Protein AF-A0A2N9LD96-F1 (afdb_monomer_lite)

Foldseek 3Di:
DPPVVVVVVVVVCVVVCCVVVVVVVVVVVVVVVVVVVVVVCVVVVVCPDWQWEFEAEPVRHTFDIGHVVPDPDDDAQQDWDFDCGDPDPPTHTAIKGFHDKDWDWDQDDDDPGDPPDTDGTYMYTYIDGPDPPPPD

pLDDT: mean 78.02, std 12.51, range [36.03, 93.0]

Structure (mmCIF, N/CA/C/O backbone):
data_AF-A0A2N9LD96-F1
#
_entry.id   AF-A0A2N9LD96-F1
#
loop_
_atom_site.group_PDB
_atom_site.id
_atom_site.type_symbol
_atom_site.label_atom_id
_atom_site.label_alt_id
_atom_site.label_comp_id
_atom_site.label_asym_id
_atom_site.label_entity_id
_atom_site.label_seq_id
_atom_site.pdbx_PDB_ins_code
_atom_site.Cartn_x
_atom_site.Cartn_y
_atom_site.Cartn_z
_atom_site.occupancy
_atom_site.B_iso_or_equiv
_atom_site.auth_seq_id
_atom_site.auth_comp_id
_atom_site.auth_asym_id
_atom_site.auth_atom_id
_atom_site.pdbx_PDB_model_num
ATOM 1 N N . MET A 1 1 ? 30.613 22.515 -59.886 1.00 50.97 1 MET A N 1
ATOM 2 C CA . MET A 1 1 ? 31.699 22.159 -58.948 1.00 50.97 1 MET A CA 1
ATOM 3 C C . MET A 1 1 ? 31.180 22.176 -57.502 1.00 50.97 1 MET A C 1
ATOM 5 O O . MET A 1 1 ? 31.809 22.768 -56.643 1.00 50.97 1 MET A O 1
ATOM 9 N N . ASN A 1 2 ? 30.022 21.545 -57.225 1.00 60.59 2 ASN A N 1
ATOM 10 C CA . ASN A 1 2 ? 29.303 21.714 -55.943 1.00 60.59 2 ASN A CA 1
ATOM 11 C C . ASN A 1 2 ? 28.996 20.380 -55.234 1.00 60.59 2 ASN A C 1
ATOM 13 O O . ASN A 1 2 ? 28.914 20.347 -54.013 1.00 60.59 2 ASN A O 1
ATOM 17 N N . HIS A 1 3 ? 28.874 19.260 -55.956 1.00 62.81 3 HIS A N 1
ATOM 18 C CA . HIS A 1 3 ? 28.458 17.984 -55.353 1.00 62.81 3 HIS A CA 1
ATOM 19 C C . HIS A 1 3 ? 29.505 17.348 -54.427 1.00 62.81 3 HIS A C 1
ATOM 21 O O . HIS A 1 3 ? 29.138 16.718 -53.442 1.00 62.81 3 HIS A O 1
ATOM 27 N N . HIS A 1 4 ? 30.795 17.573 -54.689 1.00 61.94 4 HIS A N 1
ATOM 28 C CA . HIS A 1 4 ? 31.884 16.971 -53.913 1.00 61.94 4 HIS A CA 1
ATOM 29 C C . HIS A 1 4 ? 32.073 17.608 -52.523 1.00 61.94 4 HIS A C 1
ATOM 31 O O . HIS A 1 4 ? 32.525 16.949 -51.594 1.00 61.94 4 HIS A O 1
ATOM 37 N N . TRP A 1 5 ? 31.710 18.885 -52.366 1.00 60.34 5 TRP 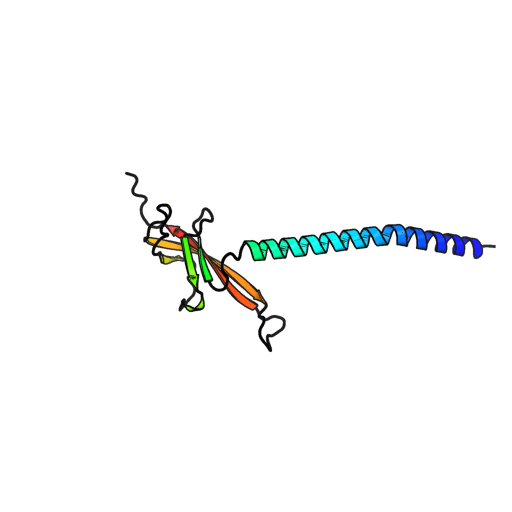A N 1
ATOM 38 C CA . TRP A 1 5 ? 31.740 19.577 -51.072 1.00 60.34 5 TRP A CA 1
ATOM 39 C C . TRP A 1 5 ? 30.548 19.179 -50.196 1.00 60.34 5 TRP A C 1
ATOM 41 O O . TRP A 1 5 ? 30.716 18.925 -49.005 1.00 60.34 5 TRP A O 1
ATOM 51 N N . PHE A 1 6 ? 29.360 19.033 -50.792 1.00 65.31 6 PHE A N 1
ATOM 52 C CA . PHE A 1 6 ? 28.171 18.559 -50.080 1.00 65.31 6 PHE A CA 1
ATOM 53 C C . PHE A 1 6 ? 28.319 17.119 -49.567 1.00 65.31 6 PHE A C 1
ATOM 55 O O . PHE A 1 6 ? 27.871 16.831 -48.460 1.00 65.31 6 PHE A O 1
ATOM 62 N N . SER A 1 7 ? 28.981 16.226 -50.313 1.00 68.00 7 SER A N 1
ATOM 63 C CA . SER A 1 7 ? 29.205 14.843 -49.864 1.00 68.00 7 SER A CA 1
ATOM 64 C C . SER A 1 7 ? 30.163 14.753 -48.673 1.00 68.00 7 SER A C 1
ATOM 66 O O . SER A 1 7 ? 29.925 13.966 -47.760 1.00 68.00 7 SER A O 1
ATOM 68 N N . ILE A 1 8 ? 31.206 15.590 -48.647 1.00 72.50 8 ILE A N 1
ATOM 69 C CA . ILE A 1 8 ? 32.160 15.653 -47.531 1.00 72.50 8 ILE A CA 1
ATOM 70 C C . ILE A 1 8 ? 31.463 16.198 -46.278 1.00 72.50 8 ILE A C 1
ATOM 72 O O . ILE A 1 8 ? 31.563 15.600 -45.210 1.00 72.50 8 ILE A O 1
ATOM 76 N N . ILE A 1 9 ? 30.687 17.280 -46.406 1.00 73.19 9 ILE A N 1
ATOM 77 C CA . ILE A 1 9 ? 29.928 17.854 -45.283 1.00 73.19 9 ILE A CA 1
ATOM 78 C C . ILE A 1 9 ? 28.908 16.845 -44.740 1.00 73.19 9 ILE A C 1
ATOM 80 O O . ILE A 1 9 ? 28.799 16.689 -43.527 1.00 73.19 9 ILE A O 1
ATOM 84 N N . ALA A 1 10 ? 28.203 16.118 -45.613 1.00 70.62 10 ALA A N 1
ATOM 85 C CA . ALA A 1 10 ? 27.251 15.089 -45.201 1.00 70.62 10 ALA A CA 1
ATOM 86 C C . ALA A 1 10 ? 27.929 13.924 -44.457 1.00 70.62 10 ALA A C 1
ATOM 88 O O . ALA A 1 10 ? 27.410 13.462 -43.440 1.00 70.62 10 ALA A O 1
ATOM 89 N N . GLN A 1 11 ? 29.112 13.486 -44.905 1.00 73.31 11 GLN A N 1
ATOM 90 C CA . GLN A 1 11 ? 29.894 12.463 -44.204 1.00 73.31 11 GLN A CA 1
ATOM 91 C C . GLN A 1 11 ? 30.334 12.938 -42.815 1.00 73.31 11 GLN A C 1
ATOM 93 O O . GLN A 1 11 ? 30.078 12.242 -41.833 1.00 73.31 11 GLN A O 1
ATOM 98 N N . TYR A 1 12 ? 30.900 14.140 -42.692 1.00 77.75 12 TYR A N 1
ATOM 99 C CA . TYR A 1 12 ? 31.301 14.680 -41.388 1.00 77.75 12 TYR A CA 1
ATOM 100 C C . TYR A 1 12 ? 30.110 14.919 -40.454 1.00 77.75 12 TYR A C 1
ATOM 102 O O . TYR A 1 12 ? 30.175 14.558 -39.280 1.00 77.75 12 TYR A O 1
ATOM 110 N N . ALA A 1 13 ? 29.000 15.454 -40.966 1.00 76.75 13 ALA A N 1
ATOM 111 C CA . ALA A 1 13 ? 27.784 15.664 -40.184 1.00 76.75 13 ALA A CA 1
ATOM 112 C C . ALA A 1 13 ? 27.208 14.345 -39.647 1.00 76.75 13 ALA A C 1
ATOM 114 O O . ALA A 1 13 ? 26.760 14.295 -38.504 1.00 76.75 13 ALA A O 1
ATOM 115 N N . SER A 1 14 ? 27.267 13.265 -40.435 1.00 77.06 14 SER A N 1
ATOM 116 C CA . SER A 1 14 ? 26.796 11.941 -40.010 1.00 77.06 14 SER A CA 1
ATOM 117 C C . SER A 1 14 ? 27.647 11.348 -38.881 1.00 77.06 14 SER A C 1
ATOM 119 O O . SER A 1 14 ? 27.103 10.832 -37.906 1.00 77.06 14 SER A O 1
ATOM 121 N N . VAL A 1 15 ? 28.974 11.497 -38.959 1.00 81.38 15 VAL A N 1
ATOM 122 C CA . VAL A 1 15 ? 29.910 11.011 -37.935 1.00 81.38 15 VAL A CA 1
ATOM 123 C C . VAL A 1 15 ? 29.763 11.816 -36.644 1.00 81.38 15 VAL A C 1
ATOM 125 O O . VAL A 1 15 ? 29.648 11.237 -35.566 1.00 81.38 15 VAL A O 1
ATOM 128 N N . VAL A 1 16 ? 29.703 13.147 -36.741 1.00 82.19 16 VAL A N 1
ATOM 129 C CA . VAL A 1 16 ? 29.519 14.025 -35.574 1.00 82.19 16 VAL A CA 1
ATOM 130 C C . VAL A 1 16 ? 28.149 13.794 -34.933 1.00 82.19 16 VAL A C 1
ATOM 132 O O . VAL A 1 16 ? 28.055 13.660 -33.714 1.00 82.19 16 VAL A O 1
ATOM 135 N N . GLY A 1 17 ? 27.094 13.665 -35.742 1.00 77.56 17 GLY A N 1
ATOM 136 C CA . GLY A 1 17 ? 25.748 13.355 -35.264 1.00 77.56 17 GLY A CA 1
ATOM 137 C C . GLY A 1 17 ? 25.671 12.009 -34.544 1.00 77.56 17 GLY A C 1
ATOM 138 O O . GLY A 1 17 ? 25.015 11.911 -33.511 1.00 77.56 17 GLY A O 1
ATOM 139 N N . PHE A 1 18 ? 26.387 10.988 -35.021 1.00 82.50 18 PHE A N 1
ATOM 140 C CA . PHE A 1 18 ? 26.435 9.679 -34.367 1.00 82.50 18 PHE A CA 1
ATOM 141 C C . PHE A 1 18 ? 27.210 9.715 -33.042 1.00 82.50 18 PHE 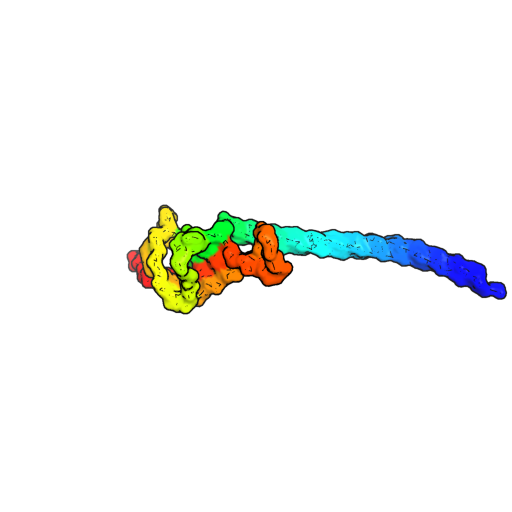A C 1
ATOM 143 O O . PHE A 1 18 ? 26.747 9.166 -32.042 1.00 82.50 18 PHE A O 1
ATOM 150 N N . MET A 1 19 ? 28.346 10.421 -33.007 1.00 83.69 19 MET A N 1
ATOM 151 C CA . MET A 1 19 ? 29.168 10.578 -31.799 1.00 83.69 19 MET A CA 1
ATOM 152 C C . MET A 1 19 ? 28.455 11.347 -30.684 1.00 83.69 19 MET A C 1
ATOM 154 O O . MET A 1 19 ? 28.749 11.118 -29.517 1.00 83.69 19 MET A O 1
ATOM 158 N N . ILE A 1 20 ? 27.514 12.232 -31.024 1.00 84.56 20 ILE A N 1
ATOM 159 C CA . ILE A 1 20 ? 26.697 12.963 -30.044 1.00 84.56 20 ILE A CA 1
ATOM 160 C C . ILE A 1 20 ? 25.412 12.191 -29.718 1.00 84.56 20 ILE A C 1
ATOM 162 O O . ILE A 1 20 ? 25.028 12.076 -28.556 1.00 84.56 20 ILE A O 1
ATOM 166 N N . GLY A 1 21 ? 24.748 11.633 -30.730 1.00 79.62 21 GLY A N 1
ATOM 167 C CA . GLY A 1 21 ? 23.459 10.962 -30.571 1.00 79.62 21 GLY A CA 1
ATOM 168 C C . GLY A 1 21 ? 23.544 9.671 -29.760 1.00 79.62 21 GLY A C 1
A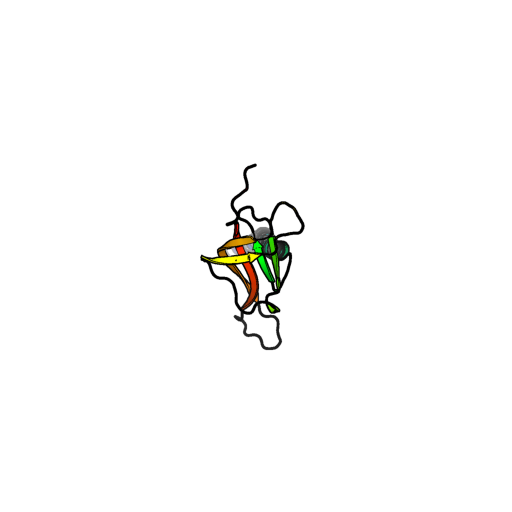TOM 169 O O . GLY A 1 21 ? 22.654 9.397 -28.953 1.00 79.62 21 GLY A O 1
ATOM 170 N N . LEU A 1 22 ? 24.617 8.892 -29.925 1.00 87.44 22 LEU A N 1
ATOM 171 C CA . LEU A 1 22 ? 24.757 7.601 -29.252 1.00 87.44 22 LEU A CA 1
ATOM 172 C C . LEU A 1 22 ? 24.955 7.741 -27.729 1.00 87.44 22 LEU A C 1
ATOM 174 O O . LEU A 1 22 ? 24.224 7.074 -26.994 1.00 87.44 22 LEU A O 1
ATOM 178 N N . PRO A 1 23 ? 25.830 8.628 -27.212 1.00 86.38 23 PRO A N 1
ATOM 179 C CA . PRO A 1 23 ? 25.923 8.886 -25.774 1.00 86.38 23 PRO A CA 1
ATOM 180 C C . PRO A 1 23 ? 24.629 9.433 -25.168 1.00 86.38 23 PRO A C 1
ATOM 182 O O . PRO A 1 23 ? 24.260 9.027 -24.069 1.00 86.38 23 PRO A O 1
ATOM 185 N N . VAL A 1 24 ? 23.913 10.308 -25.884 1.00 86.50 24 VAL A N 1
ATOM 186 C CA . VAL A 1 24 ? 22.634 10.868 -25.413 1.00 86.50 24 VAL A CA 1
ATOM 187 C C . VAL A 1 24 ? 21.578 9.771 -25.282 1.00 86.50 24 VAL A C 1
ATOM 189 O O . VAL A 1 24 ? 20.923 9.668 -24.245 1.00 86.50 24 VAL A O 1
ATOM 192 N N . MET A 1 25 ? 21.452 8.900 -26.287 1.00 87.12 25 MET A N 1
ATOM 193 C CA . MET A 1 25 ? 20.538 7.755 -26.228 1.00 87.12 25 MET A CA 1
ATOM 194 C C . MET A 1 25 ? 20.929 6.761 -25.132 1.00 87.12 25 MET A C 1
ATOM 196 O O . MET A 1 25 ? 20.058 6.263 -24.421 1.00 87.12 25 MET A O 1
ATOM 200 N N . ALA A 1 26 ? 22.224 6.494 -24.954 1.00 87.25 26 ALA A N 1
ATOM 201 C CA . ALA A 1 26 ? 22.709 5.616 -23.895 1.00 87.25 26 ALA A CA 1
ATOM 202 C C . ALA A 1 26 ? 22.423 6.190 -22.495 1.00 87.25 26 ALA A C 1
ATOM 204 O O . ALA A 1 26 ? 21.968 5.457 -21.616 1.00 87.25 26 ALA A O 1
ATOM 205 N N . GLY A 1 27 ? 22.626 7.497 -22.305 1.00 88.31 27 GLY A N 1
ATOM 206 C CA . GLY A 1 27 ? 22.307 8.205 -21.065 1.00 88.31 27 GLY A CA 1
ATOM 207 C C . GLY A 1 27 ? 20.814 8.160 -20.749 1.00 88.31 27 GLY A C 1
ATOM 208 O O . GLY A 1 27 ? 20.428 7.694 -19.678 1.00 88.31 27 GLY A O 1
ATOM 209 N N . ALA A 1 28 ? 19.966 8.527 -21.713 1.00 84.56 28 ALA A N 1
ATOM 210 C CA . ALA A 1 28 ? 18.512 8.483 -21.553 1.00 84.56 28 ALA A CA 1
ATOM 211 C C . ALA A 1 28 ? 18.000 7.056 -21.286 1.00 84.56 28 ALA A C 1
ATOM 213 O O . ALA A 1 28 ? 17.129 6.839 -20.439 1.00 84.56 28 ALA A O 1
ATOM 214 N N . TYR A 1 29 ? 18.571 6.055 -21.965 1.00 88.19 29 TYR A N 1
ATOM 215 C CA . TYR A 1 29 ? 18.253 4.654 -21.710 1.00 88.19 29 TYR A CA 1
ATOM 216 C C . TYR A 1 29 ? 18.622 4.254 -20.279 1.00 88.19 29 TYR A C 1
ATOM 218 O O . TYR A 1 29 ? 17.799 3.658 -19.582 1.00 88.19 29 TYR A O 1
ATOM 226 N N . TYR A 1 30 ? 19.815 4.624 -19.811 1.00 88.00 30 TYR A N 1
ATOM 227 C CA . TYR A 1 30 ? 20.268 4.313 -18.460 1.00 88.00 30 TYR A CA 1
ATOM 228 C C . TYR A 1 30 ? 19.414 4.990 -17.384 1.00 88.00 30 TYR A C 1
ATOM 230 O O . TYR A 1 30 ? 18.999 4.326 -16.435 1.00 88.00 30 TYR A O 1
ATOM 238 N N . GLU A 1 31 ? 19.084 6.273 -17.547 1.00 85.25 31 GLU A N 1
ATOM 239 C CA . GLU A 1 31 ? 18.191 6.990 -16.632 1.00 85.25 31 GLU A CA 1
ATOM 240 C C . GLU A 1 31 ? 16.801 6.353 -16.592 1.00 85.25 31 GLU A C 1
ATOM 242 O O . GLU A 1 31 ? 16.271 6.098 -15.510 1.00 85.25 31 GLU A O 1
ATOM 247 N N . SER A 1 32 ? 16.244 5.984 -17.750 1.00 74.50 32 SER A N 1
ATOM 248 C CA . SER A 1 32 ? 14.952 5.293 -17.811 1.00 74.50 32 SER A CA 1
ATOM 249 C C . SER A 1 32 ? 14.995 3.916 -17.135 1.00 74.50 32 SER A C 1
ATOM 251 O O . SER A 1 32 ? 14.049 3.513 -16.453 1.00 74.50 32 SER A O 1
ATOM 253 N N . PHE A 1 33 ? 16.106 3.191 -17.283 1.00 80.44 33 PHE A N 1
ATOM 254 C CA . PHE A 1 33 ? 16.305 1.887 -16.666 1.00 80.44 33 PHE A CA 1
ATOM 255 C C . PHE A 1 33 ? 16.460 2.012 -15.148 1.00 80.44 33 PHE A C 1
ATOM 257 O O . PHE A 1 33 ? 15.854 1.243 -14.399 1.00 80.44 33 PHE A O 1
ATOM 264 N N . LYS A 1 34 ? 17.214 3.015 -14.688 1.00 86.62 34 LYS A N 1
ATOM 265 C CA . LYS A 1 34 ? 17.385 3.337 -13.270 1.00 86.62 34 LYS A CA 1
ATOM 266 C C . LYS A 1 34 ? 16.055 3.743 -12.635 1.00 86.62 34 LYS A C 1
ATOM 268 O O . LYS A 1 34 ? 15.682 3.141 -11.634 1.00 86.62 34 LYS A O 1
ATOM 273 N N . ALA A 1 35 ? 15.287 4.628 -13.272 1.00 70.00 35 ALA A N 1
ATOM 274 C CA . ALA A 1 35 ? 13.960 5.036 -12.808 1.00 70.00 35 ALA A CA 1
ATOM 275 C C . ALA A 1 35 ? 12.995 3.843 -12.699 1.00 70.00 35 ALA A C 1
ATOM 277 O O . ALA A 1 35 ? 12.273 3.698 -11.715 1.00 70.00 35 ALA A O 1
ATOM 278 N N . ARG A 1 36 ? 13.022 2.918 -13.669 1.00 70.00 36 ARG A N 1
ATOM 279 C CA . ARG A 1 36 ? 12.236 1.673 -13.600 1.00 70.00 36 ARG A CA 1
ATOM 280 C C . ARG A 1 36 ? 12.689 0.758 -12.466 1.00 70.00 36 ARG A C 1
ATOM 282 O O . ARG A 1 36 ? 11.854 0.090 -11.861 1.00 70.00 36 ARG A O 1
ATOM 289 N N . ARG A 1 37 ? 13.991 0.700 -12.181 1.00 71.31 37 ARG A N 1
ATOM 290 C CA . ARG A 1 37 ? 14.545 -0.111 -11.091 1.00 71.31 37 ARG A CA 1
ATOM 291 C C . ARG A 1 37 ? 14.212 0.478 -9.725 1.00 71.31 37 ARG A C 1
ATOM 293 O O . ARG A 1 37 ? 13.880 -0.277 -8.823 1.00 71.31 37 ARG A O 1
ATOM 300 N N . GLU A 1 38 ? 14.260 1.795 -9.585 1.00 69.44 38 GLU A N 1
ATOM 301 C CA . GLU A 1 38 ? 13.853 2.507 -8.372 1.00 69.44 38 GLU A CA 1
ATOM 302 C C . GLU A 1 38 ? 12.350 2.377 -8.139 1.00 69.44 38 GLU A C 1
ATOM 304 O O . GLU A 1 38 ? 11.946 2.026 -7.040 1.00 69.44 38 GLU A O 1
ATOM 309 N N . ALA A 1 39 ? 11.528 2.494 -9.186 1.00 57.38 39 ALA A N 1
ATOM 310 C CA . ALA A 1 39 ? 10.095 2.225 -9.092 1.00 57.38 39 ALA A CA 1
ATOM 311 C C . ALA A 1 39 ? 9.787 0.768 -8.700 1.00 57.38 39 ALA A C 1
ATOM 313 O O . ALA A 1 39 ? 8.842 0.521 -7.956 1.00 57.38 39 ALA A O 1
ATOM 314 N N . ARG A 1 40 ? 10.574 -0.209 -9.174 1.00 61.03 40 ARG A N 1
ATOM 315 C CA . ARG A 1 40 ? 10.449 -1.613 -8.740 1.00 61.03 40 ARG A CA 1
ATOM 316 C C . ARG A 1 40 ? 10.888 -1.808 -7.296 1.00 61.03 40 ARG A C 1
ATOM 318 O O . ARG A 1 40 ? 10.172 -2.456 -6.557 1.00 61.03 40 ARG A O 1
ATOM 325 N N . ARG A 1 41 ? 12.003 -1.208 -6.881 1.00 60.31 41 ARG A N 1
ATOM 326 C CA . ARG A 1 41 ? 12.497 -1.291 -5.500 1.00 60.31 41 ARG A CA 1
ATOM 327 C C . ARG A 1 41 ? 11.600 -0.576 -4.501 1.00 60.31 41 ARG A C 1
ATOM 329 O O . ARG A 1 41 ? 11.473 -1.066 -3.394 1.00 60.31 41 ARG A O 1
ATOM 336 N N . ALA A 1 42 ? 10.975 0.538 -4.876 1.00 58.44 42 ALA A N 1
ATOM 337 C CA . ALA A 1 42 ? 9.960 1.187 -4.053 1.00 58.44 42 ALA A CA 1
ATOM 338 C C . ALA A 1 42 ? 8.765 0.245 -3.851 1.00 58.44 42 ALA A C 1
ATOM 340 O O . ALA A 1 42 ? 8.351 0.013 -2.725 1.00 58.44 42 ALA A O 1
ATOM 341 N N . ARG A 1 43 ? 8.305 -0.407 -4.929 1.00 54.56 43 ARG A N 1
ATOM 342 C CA . ARG A 1 43 ? 7.247 -1.425 -4.847 1.00 54.56 43 ARG A CA 1
ATOM 343 C C . ARG A 1 43 ? 7.666 -2.640 -4.019 1.00 54.56 43 ARG A C 1
ATOM 345 O O . ARG A 1 43 ? 6.875 -3.124 -3.233 1.00 54.56 43 ARG A O 1
ATOM 352 N N . GLU A 1 44 ? 8.884 -3.142 -4.192 1.00 53.12 44 GLU A N 1
ATOM 353 C CA . GLU A 1 44 ? 9.396 -4.320 -3.477 1.00 53.12 44 GLU A CA 1
ATOM 354 C C . GLU A 1 44 ? 9.706 -4.016 -2.002 1.00 53.12 44 GLU A C 1
ATOM 356 O O . GLU A 1 44 ? 9.457 -4.858 -1.148 1.00 53.12 44 GLU A O 1
ATOM 361 N N . GLY A 1 45 ? 10.202 -2.816 -1.688 1.00 51.38 45 GLY A N 1
ATOM 362 C CA . GLY A 1 45 ? 10.513 -2.376 -0.325 1.00 51.38 45 GLY A CA 1
ATOM 363 C C . GLY A 1 45 ? 9.274 -2.084 0.523 1.00 51.38 45 GLY A C 1
ATOM 364 O O . GLY A 1 45 ? 9.310 -2.272 1.732 1.00 51.38 45 GLY A O 1
ATOM 365 N N . GLU A 1 46 ? 8.162 -1.696 -0.105 1.00 53.50 46 GLU A N 1
ATOM 366 C CA . GLU A 1 46 ? 6.864 -1.475 0.553 1.00 53.50 46 GLU A CA 1
ATOM 367 C C . GLU A 1 46 ? 6.054 -2.783 0.733 1.00 53.50 46 GLU A C 1
ATOM 369 O O . GLU A 1 46 ? 5.061 -2.853 1.465 1.00 53.50 46 GLU A O 1
ATOM 374 N N . LEU A 1 47 ? 6.499 -3.872 0.099 1.00 51.28 47 LEU A N 1
ATOM 375 C CA . LEU A 1 47 ? 5.891 -5.201 0.169 1.00 51.28 47 LEU A CA 1
ATOM 376 C C . LEU A 1 47 ? 6.606 -6.088 1.200 1.00 51.28 47 LEU A C 1
ATOM 378 O O . LEU A 1 47 ? 7.050 -7.188 0.885 1.00 51.28 47 LEU A O 1
ATOM 382 N N . HIS A 1 48 ? 6.675 -5.649 2.458 1.00 53.38 48 HIS A N 1
ATOM 383 C CA . HIS A 1 48 ? 7.175 -6.491 3.558 1.00 53.38 48 HIS A CA 1
ATOM 384 C C . HIS A 1 48 ? 6.296 -7.734 3.837 1.00 53.38 48 HIS A C 1
ATOM 386 O O . HIS A 1 48 ? 6.721 -8.663 4.520 1.00 53.38 48 HIS A O 1
ATOM 392 N N . SER A 1 49 ? 5.108 -7.815 3.233 1.00 62.06 49 SER A N 1
ATOM 393 C CA . SER A 1 49 ? 4.255 -9.004 3.227 1.00 62.06 49 SER A CA 1
ATOM 394 C C . SER A 1 49 ? 3.286 -8.962 2.041 1.00 62.06 49 SER A C 1
ATOM 396 O O . SER A 1 49 ? 2.553 -7.994 1.835 1.00 62.06 49 SER A O 1
ATOM 398 N N . LEU A 1 50 ? 3.300 -10.013 1.223 1.00 70.00 50 LEU A N 1
ATOM 399 C CA . LEU A 1 50 ? 2.369 -10.195 0.109 1.00 70.00 50 LEU A CA 1
ATOM 400 C C . LEU A 1 50 ? 1.099 -10.913 0.587 1.00 70.00 50 LEU A C 1
ATOM 402 O O . LEU A 1 50 ? 1.138 -11.724 1.507 1.00 70.00 50 LEU A O 1
ATOM 406 N N . ASN A 1 51 ? -0.015 -10.662 -0.099 1.00 78.94 51 ASN A N 1
ATOM 407 C CA . ASN A 1 51 ? -1.333 -11.265 0.122 1.00 78.94 51 ASN A CA 1
ATOM 408 C C . ASN A 1 51 ? -1.917 -11.034 1.523 1.00 78.94 51 ASN A C 1
ATOM 410 O O . ASN A 1 51 ? -2.484 -11.945 2.125 1.00 78.94 51 ASN A O 1
ATOM 414 N N . CYS A 1 52 ? -1.818 -9.812 2.039 1.00 84.94 52 CYS A N 1
ATOM 415 C CA . CYS A 1 52 ? -2.328 -9.452 3.359 1.00 84.94 52 CYS A CA 1
ATOM 416 C C . CYS A 1 52 ? -3.009 -8.080 3.381 1.00 84.94 52 CYS A C 1
ATOM 418 O O . CYS A 1 52 ? -2.808 -7.241 2.500 1.00 84.94 52 CYS A O 1
ATOM 420 N N . VAL A 1 53 ? -3.800 -7.868 4.423 1.00 88.12 53 VAL A N 1
ATOM 421 C CA . VAL A 1 53 ? -4.252 -6.568 4.895 1.00 88.12 53 VAL A CA 1
ATOM 422 C C . VAL A 1 53 ? -3.337 -6.151 6.033 1.00 88.12 53 VAL A C 1
ATOM 424 O O . VAL A 1 53 ? -3.195 -6.877 7.016 1.00 88.12 53 VAL A O 1
ATOM 427 N N . GLU A 1 54 ? -2.694 -5.009 5.867 1.00 89.50 54 GLU A N 1
ATOM 428 C CA . GLU A 1 54 ? -1.837 -4.399 6.872 1.00 89.50 54 GLU A CA 1
ATOM 429 C C . GLU A 1 54 ? -2.593 -3.261 7.551 1.00 89.50 54 GLU A C 1
ATOM 431 O O . GLU A 1 54 ? -3.142 -2.397 6.872 1.00 89.50 54 GLU A O 1
ATOM 436 N N . PHE A 1 55 ? -2.638 -3.275 8.878 1.00 88.62 55 PHE A N 1
ATOM 437 C CA . PHE A 1 55 ? -3.229 -2.212 9.680 1.00 88.62 55 PHE A CA 1
ATOM 438 C C . PHE A 1 55 ? -2.118 -1.311 10.188 1.00 88.62 55 PHE A C 1
ATOM 440 O O . PHE A 1 55 ? -1.223 -1.776 10.894 1.00 88.62 55 PHE A O 1
ATOM 447 N N . VAL A 1 56 ? -2.175 -0.038 9.818 1.00 88.00 56 VAL A N 1
ATOM 448 C CA . VAL A 1 56 ? -1.097 0.923 10.051 1.00 88.00 56 VAL A CA 1
ATOM 449 C C . VAL A 1 56 ? -1.645 2.113 10.824 1.00 88.00 56 VAL A C 1
ATOM 451 O O . VAL A 1 56 ? -2.721 2.616 10.502 1.00 88.00 56 VAL A O 1
ATOM 454 N N . ALA A 1 57 ? -0.917 2.561 11.841 1.00 84.44 57 ALA A N 1
ATOM 455 C CA . ALA A 1 57 ? -1.235 3.780 12.572 1.00 84.44 57 ALA A CA 1
ATOM 456 C C . ALA A 1 57 ? -0.915 5.044 11.747 1.00 84.44 57 ALA A C 1
ATOM 458 O O . ALA A 1 57 ? -0.256 4.994 10.707 1.00 84.44 57 ALA A O 1
ATOM 459 N N . GLY A 1 58 ? -1.390 6.210 12.198 1.00 75.69 58 GLY A N 1
ATOM 460 C CA . GLY A 1 58 ? -1.178 7.491 11.505 1.00 75.69 58 GLY A CA 1
ATOM 461 C C . GLY A 1 58 ? 0.292 7.912 11.335 1.00 75.69 58 GLY A C 1
ATOM 462 O O . GLY A 1 58 ? 0.592 8.744 10.483 1.00 75.69 58 GLY A O 1
ATOM 463 N N . ASP A 1 59 ? 1.201 7.325 12.108 1.00 74.81 59 ASP A N 1
ATOM 464 C CA . ASP A 1 59 ? 2.657 7.499 12.047 1.00 74.81 59 ASP A CA 1
ATOM 465 C C . ASP A 1 59 ? 3.350 6.564 11.035 1.00 74.81 59 ASP A C 1
ATOM 467 O O . ASP A 1 59 ? 4.553 6.689 10.804 1.00 74.81 59 ASP A O 1
ATOM 471 N N . GLY A 1 60 ? 2.602 5.654 10.402 1.00 73.19 60 GLY A N 1
ATOM 472 C CA . GLY A 1 60 ? 3.140 4.654 9.482 1.00 73.19 60 GLY A CA 1
ATOM 473 C C . GLY A 1 60 ? 3.580 3.355 10.161 1.00 73.19 60 GLY A C 1
ATOM 474 O O . GLY A 1 60 ? 4.108 2.472 9.482 1.00 73.19 60 GLY A O 1
ATOM 475 N N . THR A 1 61 ? 3.358 3.202 11.470 1.00 80.19 61 THR A N 1
ATOM 476 C CA . THR A 1 61 ? 3.764 1.999 12.198 1.00 80.19 61 THR A CA 1
ATOM 477 C C . THR A 1 61 ? 2.758 0.865 12.001 1.00 80.19 61 THR A C 1
ATOM 479 O O . THR A 1 61 ? 1.545 1.047 12.126 1.00 80.19 61 THR A O 1
ATOM 482 N N . CYS A 1 62 ? 3.261 -0.329 11.680 1.00 80.94 62 CYS A N 1
ATOM 483 C CA . CYS A 1 62 ? 2.443 -1.523 11.485 1.00 80.94 62 CYS A CA 1
ATOM 484 C C . CYS A 1 62 ? 1.929 -2.051 12.834 1.00 80.94 62 CYS A C 1
ATOM 486 O O . CYS A 1 62 ? 2.715 -2.440 13.697 1.00 80.94 62 CYS A O 1
ATOM 488 N N . ILE A 1 63 ? 0.606 -2.084 12.997 1.00 82.69 63 ILE A N 1
ATOM 489 C CA . ILE A 1 63 ? -0.068 -2.616 14.185 1.00 82.69 63 ILE A CA 1
ATOM 490 C C . ILE A 1 63 ? -0.292 -4.116 14.028 1.00 82.69 63 ILE A C 1
ATOM 492 O O . ILE A 1 63 ? -0.006 -4.890 14.936 1.00 82.69 63 ILE A O 1
ATOM 496 N N . ASN A 1 64 ? -0.867 -4.528 12.895 1.00 84.25 64 ASN A N 1
ATOM 497 C CA . ASN A 1 64 ? -1.237 -5.920 12.681 1.00 84.25 64 ASN A CA 1
ATOM 498 C C . ASN A 1 64 ? -1.262 -6.290 11.196 1.00 84.25 64 ASN A C 1
ATOM 500 O O . ASN A 1 64 ? -1.508 -5.453 10.326 1.00 84.25 64 ASN A O 1
ATOM 504 N N . LEU A 1 65 ? -1.080 -7.580 10.923 1.00 85.56 65 LEU A N 1
ATOM 505 C CA . LEU A 1 65 ? -1.072 -8.151 9.590 1.00 85.56 65 LEU A CA 1
ATOM 506 C C . LEU A 1 65 ? -2.027 -9.340 9.492 1.00 85.56 65 LEU A C 1
ATOM 508 O O . LEU A 1 65 ? -1.871 -10.343 10.188 1.00 85.56 65 LEU A O 1
ATOM 512 N N . VAL A 1 66 ? -2.989 -9.271 8.574 1.00 85.50 66 VAL A N 1
ATOM 513 C CA . VAL A 1 66 ? -3.971 -10.342 8.371 1.00 85.50 66 VAL A CA 1
ATOM 514 C C . VAL A 1 66 ? -3.907 -10.847 6.929 1.00 85.50 66 VAL A C 1
ATOM 516 O O . VAL A 1 66 ? -4.108 -10.065 6.006 1.00 85.50 66 VAL A O 1
ATOM 519 N N . PRO A 1 67 ? -3.658 -12.143 6.676 1.00 85.56 67 PRO A N 1
ATOM 520 C CA . PRO A 1 67 ? -3.669 -12.691 5.320 1.00 85.56 67 PRO A CA 1
ATOM 521 C C . PRO A 1 67 ? -5.025 -12.491 4.623 1.00 85.56 67 PRO A C 1
ATOM 523 O O . PRO A 1 67 ? -6.064 -12.796 5.208 1.00 85.56 67 PRO A O 1
ATOM 526 N N . LEU A 1 68 ? -5.019 -12.055 3.357 1.00 83.88 68 LEU A N 1
ATOM 527 C CA . LEU A 1 68 ? -6.232 -11.825 2.553 1.00 83.88 68 LEU A CA 1
ATOM 528 C C . LEU A 1 68 ? -7.093 -13.088 2.436 1.00 83.88 68 LEU A C 1
ATOM 530 O O . LEU A 1 68 ? -8.312 -12.999 2.427 1.00 83.88 68 LEU A O 1
ATOM 534 N N . GLU A 1 69 ? -6.467 -14.266 2.399 1.00 82.81 69 GLU A N 1
ATOM 535 C CA . GLU A 1 69 ? -7.158 -15.561 2.323 1.00 82.81 69 GLU A CA 1
ATOM 536 C C . GLU A 1 69 ? -7.994 -15.877 3.572 1.00 82.81 69 GLU A C 1
ATOM 538 O O . GLU A 1 69 ? -8.931 -16.668 3.503 1.00 82.81 69 GLU A O 1
ATOM 543 N N . ARG A 1 70 ? -7.656 -15.274 4.720 1.00 82.19 70 ARG A N 1
ATOM 544 C CA . ARG A 1 70 ? -8.383 -15.456 5.985 1.00 82.19 70 ARG A CA 1
ATOM 545 C C . ARG A 1 70 ? -9.486 -14.417 6.189 1.00 82.19 70 ARG A C 1
ATOM 547 O O . ARG A 1 70 ? -10.281 -14.566 7.113 1.00 82.19 70 ARG A O 1
ATOM 554 N N . LEU A 1 71 ? -9.533 -13.373 5.362 1.00 81.81 71 LEU A N 1
ATOM 555 C CA . LEU A 1 71 ? -10.551 -12.333 5.443 1.00 81.81 71 LEU A CA 1
ATOM 556 C C . LEU A 1 71 ? -11.779 -12.714 4.623 1.00 81.81 71 LEU A C 1
ATOM 558 O O . LEU A 1 71 ? -11.696 -12.981 3.429 1.00 81.81 71 LEU A O 1
ATOM 562 N N . HIS A 1 72 ? -12.939 -12.670 5.274 1.00 83.88 72 HIS A N 1
ATOM 563 C CA . HIS A 1 72 ? -14.225 -12.814 4.598 1.00 83.88 72 HIS A CA 1
ATOM 564 C C . HIS A 1 72 ? -14.549 -11.592 3.720 1.00 83.88 72 HIS A C 1
ATOM 566 O O . HIS A 1 72 ? -15.115 -11.721 2.638 1.00 83.88 72 HIS A O 1
ATOM 572 N N . SER A 1 73 ? -14.187 -10.395 4.183 1.00 85.44 73 SER A N 1
ATOM 573 C CA . SER A 1 73 ? -14.413 -9.129 3.486 1.00 85.44 73 SER A CA 1
ATOM 574 C C . SER A 1 73 ? -13.327 -8.124 3.842 1.00 85.44 73 SER A C 1
ATOM 576 O O . SER A 1 73 ? -12.796 -8.155 4.951 1.00 85.44 73 SER A O 1
ATOM 578 N N . LEU A 1 74 ? -13.014 -7.222 2.913 1.00 88.38 74 LEU A N 1
ATOM 579 C CA . LEU A 1 74 ? -12.102 -6.113 3.181 1.00 88.38 74 LEU A CA 1
ATOM 580 C C . LEU A 1 74 ? -12.776 -5.075 4.092 1.00 88.38 74 LEU A C 1
ATOM 582 O O . LEU A 1 74 ? -13.981 -4.850 3.947 1.00 88.38 74 LEU A O 1
ATOM 586 N N . PRO A 1 75 ? -12.019 -4.451 5.010 1.00 88.69 75 PRO A N 1
ATOM 587 C CA . PRO A 1 75 ? -12.521 -3.331 5.794 1.00 88.69 75 PRO A CA 1
ATOM 588 C C . PRO A 1 75 ? -12.798 -2.125 4.890 1.00 88.69 75 PRO A C 1
ATOM 590 O O . PRO A 1 75 ? -12.134 -1.935 3.868 1.00 88.69 75 PRO A O 1
ATOM 593 N N . HIS A 1 76 ? -13.760 -1.299 5.283 1.00 91.50 76 HIS A N 1
ATOM 594 C CA . HIS A 1 76 ? -14.094 -0.043 4.621 1.00 91.50 76 HIS A CA 1
ATOM 595 C C . HIS A 1 76 ? -13.740 1.148 5.512 1.00 91.50 76 HIS A C 1
ATOM 597 O O . HIS A 1 76 ? -13.626 1.036 6.730 1.00 91.50 76 HIS A O 1
ATOM 603 N N . ALA A 1 77 ? -13.572 2.316 4.892 1.00 91.94 77 ALA A N 1
ATOM 604 C CA . ALA A 1 77 ? -13.430 3.561 5.635 1.00 91.94 77 ALA A CA 1
ATOM 605 C C . ALA A 1 77 ? -14.688 3.818 6.483 1.00 91.94 77 ALA A C 1
ATOM 607 O O . ALA A 1 77 ? -15.808 3.732 5.977 1.00 91.94 77 ALA A O 1
ATOM 608 N N . GLY A 1 78 ? -14.490 4.146 7.757 1.00 91.12 78 GLY A N 1
ATOM 609 C CA . GLY A 1 78 ? -15.538 4.312 8.761 1.00 91.12 78 GLY A CA 1
ATOM 610 C C . GLY A 1 78 ? -15.832 3.057 9.587 1.00 91.12 78 GLY A C 1
ATOM 611 O O . GLY A 1 78 ? -16.516 3.170 10.604 1.00 91.12 78 GLY A O 1
ATOM 612 N N . ASP A 1 79 ? -15.311 1.886 9.206 1.00 92.12 79 ASP A N 1
ATOM 613 C CA . ASP A 1 79 ? -15.482 0.670 10.001 1.00 92.12 79 ASP A CA 1
ATOM 614 C C . ASP A 1 79 ? -14.702 0.768 11.317 1.00 92.12 79 ASP A C 1
ATOM 616 O O . ASP A 1 79 ? -13.585 1.289 11.370 1.00 92.12 79 ASP A O 1
ATOM 620 N N . VAL A 1 80 ? -15.275 0.212 12.384 1.00 92.06 80 VAL A N 1
ATOM 621 C CA . VAL A 1 80 ? -14.574 0.010 13.654 1.00 92.06 80 VAL A CA 1
ATOM 622 C C . VAL A 1 80 ? -14.178 -1.453 13.752 1.00 92.06 80 VAL A C 1
ATOM 624 O O . VAL A 1 80 ? -15.031 -2.341 13.729 1.00 92.06 80 VAL A O 1
ATOM 627 N N . ILE A 1 81 ? -12.880 -1.703 13.872 1.00 89.69 81 ILE A N 1
ATOM 628 C CA . ILE A 1 81 ? -12.306 -3.044 13.934 1.00 89.69 81 ILE A CA 1
ATOM 629 C C . ILE A 1 81 ? -11.618 -3.273 15.275 1.00 89.69 81 ILE A C 1
ATOM 631 O O . ILE A 1 81 ? -11.036 -2.365 15.863 1.00 89.69 81 ILE A O 1
ATOM 635 N N . LEU A 1 82 ? -11.682 -4.510 15.756 1.00 89.50 82 LEU A N 1
ATOM 636 C CA . LEU A 1 82 ? -10.985 -4.938 16.962 1.00 89.50 82 LEU A CA 1
ATOM 637 C C . LEU A 1 82 ? -9.678 -5.605 16.555 1.00 89.50 82 LEU A C 1
ATOM 639 O O . LEU A 1 82 ? -9.689 -6.655 15.910 1.00 89.50 82 LEU A O 1
ATOM 643 N N . LEU A 1 83 ? -8.562 -4.987 16.927 1.00 87.44 83 LEU A N 1
ATOM 644 C CA . LEU A 1 83 ? -7.236 -5.536 16.687 1.00 87.44 83 LEU A CA 1
ATOM 645 C C . LEU A 1 83 ? -6.660 -6.066 18.006 1.00 87.44 83 LEU A C 1
ATOM 647 O O . LEU A 1 83 ? -6.814 -5.413 19.039 1.00 87.44 83 LEU A O 1
ATOM 651 N N . PRO A 1 84 ? -5.980 -7.226 17.989 1.00 81.94 84 PRO A N 1
ATOM 652 C CA . PRO A 1 84 ? -5.338 -7.806 19.168 1.00 81.94 84 PRO A CA 1
ATOM 653 C C . PRO A 1 84 ? -4.135 -6.996 19.683 1.00 81.94 84 PRO A C 1
ATOM 655 O O . PRO A 1 84 ? -3.548 -7.392 20.681 1.00 81.94 84 PRO A O 1
ATOM 658 N N . GLY A 1 85 ? -3.791 -5.870 19.046 1.00 71.00 85 GLY A N 1
ATOM 659 C CA . GLY A 1 85 ? -2.565 -5.127 19.329 1.00 71.00 85 GLY A CA 1
ATOM 660 C C . GLY A 1 85 ? -1.335 -5.848 18.783 1.00 71.00 85 GLY A C 1
ATOM 661 O O . GLY A 1 85 ? -1.452 -6.889 18.130 1.00 71.00 85 GLY A O 1
ATOM 662 N N . ASN A 1 86 ? -0.167 -5.273 19.038 1.00 69.00 86 ASN A N 1
ATOM 663 C CA . ASN A 1 86 ? 1.116 -5.931 18.817 1.00 69.00 86 ASN A CA 1
ATOM 664 C C . ASN A 1 86 ? 1.695 -6.331 20.186 1.00 69.00 86 ASN A C 1
ATOM 666 O O . ASN A 1 86 ? 1.334 -5.741 21.202 1.00 69.00 86 ASN A O 1
ATOM 670 N N . ASP A 1 87 ? 2.612 -7.299 20.232 1.00 62.22 87 ASP A N 1
ATOM 671 C CA . ASP A 1 87 ? 3.303 -7.702 21.474 1.00 62.22 87 ASP A CA 1
ATOM 672 C C . ASP A 1 87 ? 4.202 -6.577 22.040 1.00 62.22 87 ASP A C 1
ATOM 674 O O . ASP A 1 87 ? 4.804 -6.713 23.106 1.00 62.22 87 ASP A O 1
ATOM 678 N N . THR A 1 88 ? 4.309 -5.454 21.325 1.00 60.59 88 THR A N 1
ATOM 679 C CA . THR A 1 88 ? 4.970 -4.226 21.754 1.00 60.59 88 THR A CA 1
ATOM 680 C C . THR A 1 88 ? 3.974 -3.272 22.420 1.00 60.59 88 THR A C 1
ATOM 682 O O . THR A 1 88 ? 2.901 -2.993 21.890 1.00 60.59 88 THR A O 1
ATOM 685 N N . GLU A 1 89 ? 4.358 -2.711 23.573 1.00 60.56 89 GLU A N 1
ATOM 686 C CA . GLU A 1 89 ? 3.529 -1.804 24.395 1.00 60.56 89 GLU A CA 1
ATOM 687 C C . GLU A 1 89 ? 3.030 -0.539 23.661 1.00 60.56 89 GLU A C 1
ATOM 689 O O . GLU A 1 89 ? 2.154 0.160 24.166 1.00 60.56 89 GLU A O 1
ATOM 694 N N . GLU A 1 90 ? 3.547 -0.250 22.464 1.00 63.91 90 GLU A N 1
ATOM 695 C CA . GLU A 1 90 ? 3.138 0.884 21.628 1.00 63.91 90 GLU A CA 1
ATOM 696 C C . GLU A 1 90 ? 1.708 0.750 21.075 1.00 63.91 90 GLU A C 1
ATOM 698 O O . GLU A 1 90 ? 1.036 1.765 20.886 1.00 63.91 90 GLU A O 1
ATOM 703 N N . PHE A 1 91 ? 1.204 -0.475 20.856 1.00 69.50 91 PHE A N 1
ATOM 704 C CA . PHE A 1 91 ? -0.130 -0.689 20.282 1.00 69.50 91 PHE A CA 1
ATOM 705 C C . PHE A 1 91 ? -0.951 -1.696 21.078 1.00 69.50 91 PHE A C 1
ATOM 707 O O . PHE A 1 91 ? -0.844 -2.910 20.910 1.00 69.50 91 PHE A O 1
ATOM 714 N N . LEU A 1 92 ? -1.829 -1.155 21.920 1.00 71.44 92 LEU A N 1
ATOM 715 C CA . LEU A 1 92 ? -2.736 -1.924 22.761 1.00 71.44 92 LEU A CA 1
ATOM 716 C C . LEU A 1 92 ? -3.823 -2.623 21.942 1.00 71.44 92 LEU A C 1
ATOM 718 O O . LEU A 1 92 ? -4.399 -2.052 21.018 1.00 71.44 92 LEU A O 1
ATOM 722 N N . ALA A 1 93 ? -4.187 -3.831 22.366 1.00 82.06 93 ALA A N 1
ATOM 723 C CA . ALA A 1 93 ? -5.405 -4.474 21.900 1.00 82.06 93 ALA A CA 1
ATOM 724 C C . ALA A 1 93 ? -6.613 -3.545 22.106 1.00 82.06 93 ALA A C 1
ATOM 726 O O . ALA A 1 93 ? -6.784 -2.950 23.176 1.00 82.06 93 ALA A O 1
ATOM 727 N N . GLY A 1 94 ? -7.469 -3.408 21.097 1.00 86.06 94 GLY A N 1
ATOM 728 C CA . GLY A 1 94 ? -8.598 -2.496 21.216 1.00 86.06 94 GLY A CA 1
ATOM 729 C C . GLY A 1 94 ? -9.346 -2.205 19.935 1.00 86.06 94 GLY A C 1
ATOM 730 O O . GLY A 1 94 ? -9.152 -2.852 18.905 1.00 86.06 94 GLY A O 1
ATOM 731 N N . ALA A 1 95 ? -10.248 -1.232 20.047 1.00 88.75 95 ALA A N 1
ATOM 732 C CA . ALA A 1 95 ? -11.048 -0.750 18.938 1.00 88.75 95 ALA A CA 1
ATOM 733 C C . ALA A 1 95 ? -10.283 0.328 18.167 1.00 88.75 95 ALA A C 1
ATOM 735 O O . ALA A 1 95 ? -9.779 1.296 18.740 1.00 88.75 95 ALA A O 1
ATOM 736 N N . TYR A 1 96 ? -10.249 0.166 16.853 1.00 90.25 96 TYR A N 1
ATOM 737 C CA . TYR A 1 96 ? -9.601 1.069 15.922 1.00 90.25 96 TYR A CA 1
ATOM 738 C C . TYR A 1 96 ? -10.599 1.497 14.850 1.00 90.25 96 TYR A C 1
ATOM 740 O O . TYR A 1 96 ? -11.334 0.667 14.316 1.00 90.25 96 TYR A O 1
ATOM 748 N N . LEU A 1 97 ? -10.620 2.788 14.532 1.00 91.81 97 LEU A N 1
ATOM 749 C CA . LEU A 1 97 ? -11.382 3.334 13.417 1.00 91.81 97 LEU A CA 1
ATOM 750 C C . LEU A 1 97 ? -10.548 3.236 12.144 1.00 91.81 97 LEU A C 1
ATOM 752 O O . LEU A 1 97 ? -9.426 3.733 12.110 1.00 91.81 97 LEU A O 1
ATOM 756 N N . VAL A 1 98 ? -11.106 2.643 11.095 1.00 93.00 98 VAL A N 1
ATOM 757 C CA . VAL A 1 98 ? -10.503 2.635 9.762 1.00 93.00 98 VAL A CA 1
ATOM 758 C C . VAL A 1 98 ? -10.765 3.981 9.100 1.00 93.00 98 VAL A C 1
ATOM 760 O O . VAL A 1 98 ? -11.899 4.305 8.761 1.00 93.00 98 VAL A O 1
ATOM 763 N N . GLU A 1 99 ? -9.723 4.774 8.883 1.00 91.94 99 GLU A N 1
ATOM 764 C CA . GLU A 1 99 ? -9.853 6.073 8.217 1.00 91.94 99 GLU A CA 1
ATOM 765 C C . GLU A 1 99 ? -9.870 5.915 6.701 1.00 91.94 99 GLU A C 1
ATOM 767 O O . GLU A 1 99 ? -10.685 6.513 5.995 1.00 91.94 99 GLU A O 1
ATOM 772 N N . ARG A 1 100 ? -8.958 5.088 6.188 1.00 88.94 100 ARG A N 1
ATOM 773 C CA . ARG A 1 100 ? -8.765 4.895 4.755 1.00 88.94 100 ARG A CA 1
ATOM 774 C C . ARG A 1 100 ? -8.186 3.521 4.477 1.00 88.94 100 ARG A C 1
ATOM 776 O O . ARG A 1 100 ? -7.403 2.996 5.260 1.00 88.94 100 ARG A O 1
ATOM 783 N N . VAL A 1 101 ? -8.549 2.970 3.323 1.00 90.06 101 VAL A N 1
ATOM 784 C CA . VAL A 1 101 ? -7.990 1.714 2.825 1.00 90.06 101 VAL A CA 1
ATOM 785 C C . VAL A 1 101 ? -7.387 1.935 1.447 1.00 90.06 101 VAL A C 1
ATOM 787 O O . VAL A 1 101 ? -8.057 2.391 0.517 1.00 90.06 101 VAL A O 1
ATOM 790 N N . GLU A 1 102 ? -6.108 1.617 1.317 1.00 89.50 102 GLU A N 1
ATOM 791 C CA . GLU A 1 102 ? -5.378 1.615 0.060 1.00 89.50 102 GLU A CA 1
ATOM 792 C C . GLU A 1 102 ? -5.286 0.194 -0.490 1.00 89.50 102 GLU A C 1
ATOM 794 O O . GLU A 1 102 ? -4.976 -0.753 0.227 1.00 89.50 102 GLU A O 1
ATOM 799 N N . HIS A 1 103 ? -5.553 0.039 -1.784 1.00 89.38 103 HIS A N 1
ATOM 800 C CA . HIS A 1 103 ? -5.561 -1.258 -2.450 1.00 89.38 103 HIS A CA 1
ATOM 801 C C . HIS A 1 103 ? -4.412 -1.330 -3.449 1.00 89.38 103 HIS A C 1
ATOM 803 O O . HIS A 1 103 ? -4.369 -0.575 -4.423 1.00 89.38 103 HIS A O 1
ATOM 809 N N . ILE A 1 104 ? -3.497 -2.267 -3.225 1.00 86.38 104 ILE A N 1
ATOM 810 C CA . ILE A 1 104 ? -2.334 -2.485 -4.075 1.00 86.38 104 ILE A CA 1
ATOM 811 C C . ILE A 1 104 ? -2.633 -3.660 -4.998 1.00 86.38 104 ILE A C 1
ATOM 813 O O . ILE A 1 104 ? -2.699 -4.825 -4.585 1.00 86.38 104 ILE A O 1
ATOM 817 N N . TYR A 1 105 ? -2.789 -3.331 -6.276 1.00 84.94 105 TYR A N 1
ATOM 818 C CA . TYR A 1 105 ? -3.003 -4.296 -7.341 1.00 84.94 105 TYR A CA 1
ATOM 819 C C . TYR A 1 105 ? -1.708 -4.552 -8.102 1.00 84.94 105 TYR A C 1
ATOM 821 O O . TYR A 1 105 ? -1.014 -3.620 -8.515 1.00 84.94 105 TYR A O 1
ATOM 829 N N . THR A 1 106 ? -1.412 -5.821 -8.352 1.00 83.88 106 THR A N 1
ATOM 830 C CA . THR A 1 106 ? -0.322 -6.224 -9.244 1.00 83.88 106 THR A C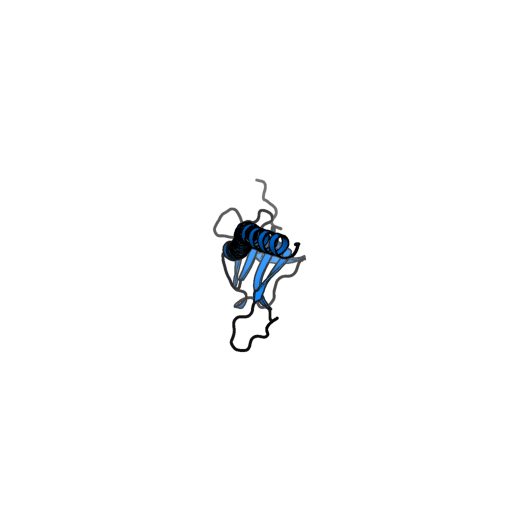A 1
ATOM 831 C C . THR A 1 106 ? -0.869 -7.023 -10.418 1.00 83.88 106 THR A C 1
ATOM 833 O O . THR A 1 106 ? -2.046 -7.392 -10.469 1.00 83.88 106 THR A O 1
ATOM 836 N N . ARG A 1 107 ? -0.023 -7.232 -11.428 1.00 81.12 107 ARG A N 1
ATOM 837 C CA . ARG A 1 107 ? -0.394 -8.009 -12.608 1.00 81.12 107 ARG A CA 1
ATOM 838 C C . ARG A 1 107 ? -0.660 -9.457 -12.197 1.00 81.12 107 ARG A C 1
ATOM 840 O O . ARG A 1 107 ? 0.126 -10.038 -11.459 1.00 81.12 107 ARG A O 1
ATOM 847 N N . ALA A 1 108 ? -1.739 -10.045 -12.705 1.00 82.31 108 ALA A N 1
ATOM 848 C CA . ALA A 1 108 ? -1.986 -11.467 -12.510 1.00 82.31 108 ALA A CA 1
ATOM 849 C C . ALA A 1 108 ? -0.949 -12.310 -13.283 1.00 82.31 108 ALA A C 1
ATOM 851 O O . ALA A 1 108 ? -0.762 -12.115 -14.482 1.00 82.31 108 ALA A O 1
ATOM 852 N N . GLU A 1 109 ? -0.285 -13.250 -12.603 1.00 80.50 109 GLU A N 1
ATOM 853 C CA . GLU A 1 109 ? 0.762 -14.119 -13.173 1.00 80.50 109 GLU A CA 1
ATOM 854 C C . GLU A 1 109 ? 0.334 -15.597 -13.193 1.00 80.50 109 GLU A C 1
ATOM 856 O O . GLU A 1 109 ? 1.044 -16.480 -12.718 1.00 80.50 109 GLU A O 1
ATOM 861 N N . TYR A 1 110 ? -0.857 -15.891 -13.720 1.00 80.88 110 TYR A N 1
ATOM 862 C CA . TYR A 1 110 ? -1.335 -17.269 -13.874 1.00 80.88 110 TYR A CA 1
ATOM 863 C C . TYR A 1 110 ? -1.562 -17.631 -15.345 1.00 80.88 110 TYR A C 1
ATOM 865 O O . TYR A 1 110 ? -1.766 -16.774 -16.207 1.00 80.88 110 TYR A O 1
ATOM 873 N N . ARG A 1 111 ? -1.511 -18.931 -15.658 1.00 78.38 111 ARG A N 1
ATOM 874 C CA . ARG A 1 111 ? -1.657 -19.427 -17.034 1.00 78.38 111 ARG A CA 1
ATOM 875 C C . ARG A 1 111 ? -3.040 -19.056 -17.583 1.00 78.38 111 ARG A C 1
ATOM 877 O O . ARG A 1 111 ? -4.043 -19.571 -17.106 1.00 78.38 111 ARG A O 1
ATOM 884 N N . GLY A 1 112 ? -3.075 -18.196 -18.603 1.00 82.69 112 GLY A N 1
ATOM 885 C CA . GLY A 1 112 ? -4.316 -17.718 -19.226 1.00 82.69 112 GLY A CA 1
ATOM 886 C C . GLY A 1 112 ? -4.825 -16.364 -18.719 1.00 82.69 112 GLY A C 1
ATOM 887 O O . GLY A 1 112 ? -5.899 -15.946 -19.148 1.00 82.69 112 GLY A O 1
ATOM 888 N N . CYS A 1 113 ? -4.073 -15.666 -17.859 1.00 80.31 113 CYS A N 1
ATOM 889 C CA . CYS A 1 113 ? -4.432 -14.325 -17.397 1.00 80.31 113 CYS A CA 1
ATOM 890 C C . CYS A 1 113 ? -4.582 -13.334 -18.563 1.00 80.31 113 CYS A C 1
ATOM 892 O O . CYS A 1 113 ? -3.797 -13.343 -19.523 1.00 80.31 113 CYS A O 1
ATOM 894 N N . ARG A 1 114 ? -5.563 -12.432 -18.470 1.00 84.88 114 ARG A N 1
ATOM 895 C CA . ARG A 1 114 ? -5.743 -11.393 -19.495 1.00 84.88 114 ARG A CA 1
ATOM 896 C C . ARG A 1 114 ? -4.634 -10.333 -19.386 1.00 84.88 114 ARG A C 1
ATOM 898 O O . ARG A 1 114 ? -4.159 -10.048 -18.289 1.00 84.88 114 ARG A O 1
ATOM 905 N N . PRO A 1 115 ? -4.245 -9.672 -20.494 1.00 77.94 115 PRO A N 1
ATOM 906 C CA . PRO A 1 115 ? -3.178 -8.661 -20.486 1.00 77.94 115 PRO A CA 1
ATOM 907 C C . PRO A 1 115 ? -3.398 -7.484 -19.522 1.00 77.94 115 PRO A C 1
ATOM 909 O O . PRO A 1 115 ? -2.426 -6.876 -19.080 1.00 77.94 115 PRO A O 1
ATOM 912 N N . HIS A 1 116 ? -4.654 -7.179 -19.188 1.00 83.81 116 HIS A N 1
ATOM 913 C CA . HIS A 1 116 ? -5.055 -6.082 -18.298 1.00 83.81 116 HIS A CA 1
ATOM 914 C C . HIS A 1 116 ? -5.683 -6.577 -16.992 1.00 83.81 116 HIS A C 1
ATOM 916 O O . HIS A 1 116 ? -6.415 -5.846 -16.332 1.00 83.81 116 HIS A O 1
ATOM 922 N N . GLU A 1 117 ? -5.437 -7.834 -16.636 1.00 85.94 117 GLU A N 1
ATOM 923 C CA . GLU A 1 117 ? -5.948 -8.401 -15.401 1.00 85.94 117 GLU A CA 1
ATOM 924 C C . GLU A 1 117 ? -5.071 -8.006 -14.215 1.00 85.94 117 GLU A C 1
ATOM 926 O O . GLU A 1 117 ? -3.863 -8.267 -14.183 1.00 85.94 117 GLU A O 1
ATOM 931 N N . ALA A 1 118 ? -5.707 -7.369 -13.238 1.00 84.00 118 ALA A N 1
ATOM 932 C CA . ALA A 1 118 ? -5.086 -6.930 -12.006 1.00 84.00 118 ALA A CA 1
ATOM 933 C C . ALA A 1 118 ? -5.621 -7.772 -10.844 1.00 84.00 118 ALA A C 1
ATOM 935 O O . ALA A 1 118 ? -6.828 -7.984 -10.725 1.00 84.00 118 ALA A O 1
ATOM 936 N N . ARG A 1 119 ? -4.721 -8.249 -9.986 1.00 85.00 119 ARG A N 1
ATOM 937 C CA . ARG A 1 119 ? -5.050 -8.999 -8.772 1.00 85.00 119 ARG A CA 1
ATOM 938 C C . ARG A 1 119 ? -4.701 -8.148 -7.561 1.00 85.00 119 ARG A C 1
ATOM 940 O O . ARG A 1 119 ? -3.609 -7.585 -7.499 1.00 85.00 119 ARG A O 1
ATOM 947 N N . LEU A 1 120 ? -5.613 -8.079 -6.594 1.00 85.19 120 LEU A N 1
ATOM 948 C CA . LEU A 1 120 ? -5.320 -7.477 -5.298 1.00 85.19 120 LEU A CA 1
ATOM 949 C C . LEU A 1 120 ? -4.269 -8.335 -4.589 1.00 85.19 120 LEU A C 1
ATOM 951 O O . LEU A 1 120 ? -4.506 -9.514 -4.327 1.00 85.19 120 LEU A O 1
ATOM 955 N N . THR A 1 121 ? -3.114 -7.746 -4.301 1.00 85.56 121 THR A N 1
ATOM 956 C CA . THR A 1 121 ? -2.024 -8.431 -3.592 1.00 85.56 121 THR A CA 1
ATOM 957 C C . THR A 1 121 ? -1.787 -7.892 -2.203 1.00 85.56 121 THR A C 1
ATOM 959 O O . THR A 1 121 ? -1.193 -8.590 -1.395 1.00 85.56 121 THR A O 1
ATOM 962 N N . LYS A 1 122 ? -2.213 -6.670 -1.902 1.00 87.44 122 LYS A N 1
ATOM 963 C CA . LYS A 1 122 ? -2.096 -6.106 -0.560 1.00 87.44 122 LYS A CA 1
ATOM 964 C C . LYS A 1 122 ? -3.169 -5.045 -0.378 1.00 87.44 122 LYS A C 1
ATOM 966 O O . LYS A 1 122 ? -3.492 -4.339 -1.333 1.00 87.44 122 LYS A O 1
ATOM 971 N N . ALA A 1 123 ? -3.720 -4.946 0.821 1.00 89.25 123 ALA A N 1
ATOM 972 C CA . ALA A 1 123 ? -4.480 -3.774 1.225 1.00 89.25 123 ALA A CA 1
ATOM 973 C C . ALA A 1 123 ? -3.824 -3.169 2.466 1.00 89.25 123 ALA A C 1
ATOM 975 O O . ALA A 1 123 ? -3.299 -3.897 3.304 1.00 89.25 123 ALA A O 1
ATOM 976 N N . VAL A 1 124 ? -3.832 -1.849 2.566 1.00 89.31 124 VAL A N 1
ATOM 977 C CA . VAL A 1 124 ? -3.298 -1.117 3.713 1.00 89.31 124 VAL A CA 1
ATOM 978 C C . VAL A 1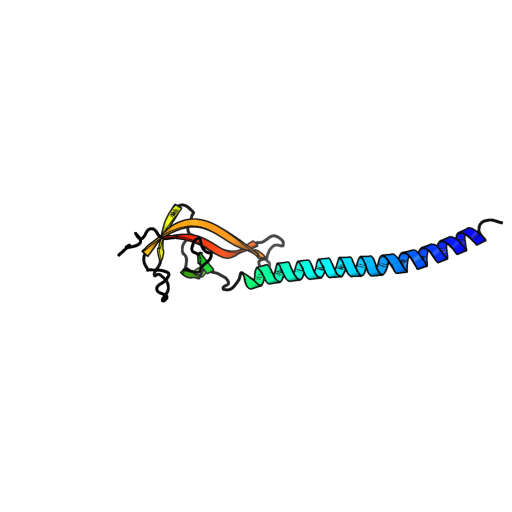 124 ? -4.446 -0.324 4.305 1.00 89.31 124 VAL A C 1
ATOM 980 O O . VAL A 1 124 ? -5.015 0.531 3.635 1.00 89.31 124 VAL A O 1
ATOM 983 N N . ALA A 1 125 ? -4.826 -0.646 5.531 1.00 90.50 125 ALA A N 1
ATOM 984 C CA . ALA A 1 125 ? -5.852 0.051 6.280 1.00 90.50 125 ALA A CA 1
ATOM 985 C C . ALA A 1 125 ? -5.171 0.993 7.272 1.00 90.50 125 ALA A C 1
ATOM 987 O O . ALA A 1 125 ? -4.528 0.551 8.224 1.00 90.50 125 ALA A O 1
ATOM 988 N N . GLN A 1 126 ? -5.317 2.292 7.038 1.00 90.50 126 GLN A N 1
ATOM 989 C CA . GLN A 1 126 ? -4.894 3.308 7.984 1.00 90.50 126 GLN A CA 1
ATOM 990 C C . GLN A 1 126 ? -5.929 3.391 9.098 1.00 90.50 126 GLN A C 1
ATOM 992 O O . GLN A 1 126 ? -7.126 3.553 8.830 1.00 90.50 126 GLN A O 1
ATOM 997 N N . VAL A 1 127 ? -5.469 3.242 10.336 1.00 89.56 127 VAL A N 1
ATOM 998 C CA . VAL A 1 127 ? -6.337 3.143 11.498 1.00 89.56 127 VAL A CA 1
ATOM 999 C C . VAL A 1 127 ? -5.921 4.080 12.621 1.00 89.56 127 VAL A C 1
ATOM 1001 O O . VAL A 1 127 ? -4.737 4.295 12.876 1.00 89.56 127 VAL A O 1
ATOM 1004 N N . THR A 1 128 ? -6.921 4.578 13.340 1.00 89.44 128 THR A N 1
ATOM 1005 C CA . THR A 1 128 ? -6.741 5.432 14.515 1.00 89.44 128 THR A CA 1
ATOM 1006 C C . THR A 1 128 ? -7.334 4.740 15.733 1.00 89.44 128 THR A C 1
ATOM 1008 O O . THR A 1 128 ? -8.457 4.235 15.693 1.00 89.44 128 THR A O 1
ATOM 1011 N N . SER A 1 129 ? -6.562 4.678 16.820 1.00 86.50 129 SER A N 1
ATOM 1012 C CA . SER A 1 129 ? -7.014 4.075 18.077 1.00 86.50 129 SER A CA 1
ATOM 1013 C C . SER A 1 129 ? -8.187 4.865 18.652 1.00 86.50 129 SER A C 1
ATOM 1015 O O . SER A 1 129 ? -8.113 6.085 18.788 1.00 86.50 129 SER A O 1
ATOM 1017 N N . LEU A 1 130 ? -9.260 4.161 19.011 1.00 85.75 130 LEU A N 1
ATOM 1018 C CA . LEU A 1 130 ? -10.389 4.723 19.755 1.00 85.75 130 LEU A CA 1
ATOM 1019 C C . LEU A 1 130 ? -10.255 4.497 21.263 1.00 85.75 130 LEU A C 1
ATOM 1021 O O . LEU A 1 130 ? -11.108 4.946 22.030 1.00 85.75 130 LEU A O 1
ATOM 1025 N N . ASN A 1 131 ? -9.205 3.796 21.700 1.00 76.69 131 ASN A N 1
ATOM 1026 C CA . ASN A 1 131 ? -8.952 3.622 23.119 1.00 76.69 131 ASN A CA 1
ATOM 1027 C C . ASN A 1 131 ? -8.605 4.991 23.726 1.00 76.69 131 ASN A C 1
ATOM 1029 O O . ASN A 1 131 ? -7.714 5.674 23.211 1.00 76.69 131 ASN A O 1
ATOM 1033 N N . PRO A 1 132 ? -9.263 5.404 24.823 1.00 61.34 132 PRO A N 1
ATOM 1034 C CA . PRO A 1 132 ? -8.831 6.583 25.548 1.00 61.34 132 PRO A CA 1
ATOM 1035 C C . PRO A 1 132 ? -7.404 6.323 26.027 1.00 61.34 132 PRO A C 1
ATOM 1037 O O . PRO A 1 132 ? -7.156 5.350 26.741 1.00 61.34 132 PRO A O 1
ATOM 1040 N N . VAL A 1 133 ? -6.463 7.176 25.617 1.00 59.50 133 VAL A N 1
ATOM 1041 C CA . VAL A 1 133 ? -5.144 7.229 26.246 1.00 59.50 133 VAL A CA 1
ATOM 1042 C C . VAL A 1 133 ? -5.421 7.452 27.727 1.00 59.50 133 VAL A C 1
ATOM 1044 O O . VAL A 1 133 ? -5.916 8.513 28.107 1.00 59.50 133 VAL A O 1
ATOM 1047 N N . MET A 1 134 ? -5.188 6.435 28.560 1.00 43.84 134 MET A N 1
ATOM 1048 C CA . MET A 1 134 ? -5.167 6.633 30.001 1.00 43.84 134 MET A CA 1
ATOM 1049 C C . MET A 1 134 ? -3.941 7.494 30.283 1.00 43.84 134 MET A C 1
ATOM 1051 O O . MET A 1 134 ? -2.842 6.991 30.482 1.00 43.84 134 MET A O 1
ATOM 1055 N N . THR A 1 135 ? -4.121 8.810 30.220 1.00 36.03 135 THR A N 1
ATOM 1056 C CA . THR A 1 135 ? -3.225 9.758 30.867 1.00 36.03 135 THR A CA 1
ATOM 1057 C C . THR A 1 135 ? -3.319 9.468 32.359 1.00 36.03 135 THR A C 1
ATOM 1059 O O . THR A 1 135 ? -4.289 9.871 33.005 1.00 36.03 135 THR A O 1
ATOM 1062 N N . VAL A 1 136 ? -2.377 8.671 32.860 1.00 36.09 136 VAL A N 1
ATOM 1063 C CA . VAL A 1 136 ? -2.092 8.538 34.292 1.00 36.09 136 VAL A CA 1
ATOM 1064 C C . VAL A 1 136 ? -1.277 9.746 34.729 1.00 36.09 136 VAL A C 1
ATOM 1066 O O . VAL A 1 136 ? -0.342 10.114 33.982 1.00 36.09 136 VAL A O 1
#

Secondary structure (DSSP, 8-state):
--HHHHHHHHHHHHHHHHHHHHHHHHHHHHHHHHHHHHHHHHHHHS-SSSSEEEEE-TTS-EEEEEEGGG-SS---TT-EEEE---SSTTS-SEEEEEEEEEEEEEE--STT--TT-EEEEEEEEEEEE-S-----

Organism: NCBI:txid2043161

Radius of gyration: 27.25 Å; chains: 1; bounding box: 48×42×93 Å

Sequence (136 aa):
MNHHWFSIIAQYASVVGFMIGLPVMAGAYYESFKARREARRAREGELHSLNCVEFVAGDGTCINLVPLERLHSLPHAGDVILLPGNDTEEFLAGAYLVERVEHIYTRAEYRGCRPHEARLTKAVAQVTSLNPVMTV

=== Feature glossary ===
Legend for the data blocks above and below:

— What the protein is —

Sequence gives the chain of amino 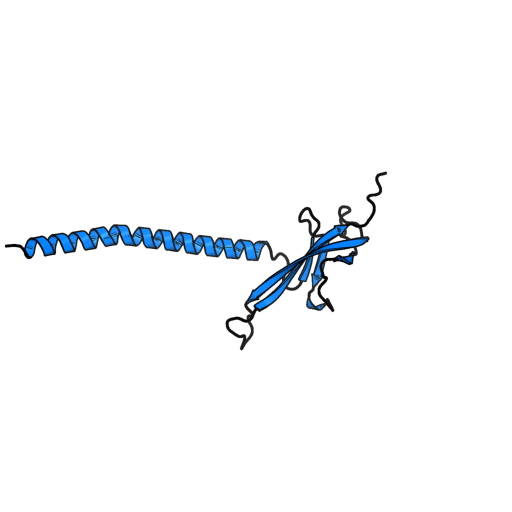acids in standard one-letter code (A=alanine, C=cysteine, …, Y=tyrosine), read N→C. It is the only feature that is directly encoded by the gene; all structural features are derived from the folded form of this sequence.

The annotation block draws on four external resources. InterPro: which protein families and domains the sequence belongs to. GO: standardized terms for what the protein does, what process it participates in, and where in the cell it acts. CATH: which structural fold it has in the CATH hierarchy. Organism: the species of origin.

— Where its atoms are —

Atomic coordinates in PDBx/mmCIF format — the same representation the Protein Data Bank distributes. Each line of the _atom_site loop places one backbone atom in Cartesian space (units: ångströms, origin: arbitrary).

Six rendered views show the 3D structure from the faces of a cube — i.e. along ±x, ±y, ±z. Rendering representation is drawn randomly per protein from cartoon (secondary-structure ribbons), sticks (backbone bonds), or molecular surface; coloring is either N→C rainbow (blue at the N-terminus through red at the C-terminus) or one color per chain.

— Local backbone conformation —

DSSP 8-state secondary structure assigns each residue one of H (α-helix), G (3₁₀-helix), I (π-helix), E (extended β-strand), B (isolated β-bridge), T (hydrogen-bonded turn), S (bend), or '-' (coil). The assignment is computed from backbone hydrogen-bond geometry via the Kabsch–Sander algorithm.

P-SEA three-state annotation labels each residue as helix, strand, or coil based purely on the geometry of the Cα trace. It serves as a fallback when the full backbone (and thus DSSP) is unavailable.

φ (phi) and ψ (psi) are the two rotatable backbone dihedrals per residue: φ is the C(i-1)–N–Cα–C torsion, ψ is the N–Cα–C–N(i+1) torsion, both in degrees on (−180°, 180°]. α-helical residues cluster near (−60°, −45°); β-strand residues near (−120°, +130°). A Ramachandran plot is simply a scatter of (φ, ψ) for every residue.

— Global shape and packing —

Radius of gyration (Rg) is the root-mean-square distance of Cα atoms from their centroid — a single number for overall size and compactness. A globular domain of N residues has Rg ≈ 2.2·N^0.38 Å; an extended or disordered chain has a much larger Rg. The Cα contact count is the number of residue pairs whose Cα atoms are within 8 Å and are more than four positions apart in sequence — a standard proxy for tertiary packing density. The bounding box is the smallest axis-aligned box enclosing all Cα atoms.

Accessible surface area quantifies burial. A residue with SASA near zero is packed into the hydrophobic core; one with SASA >100 Å² sits on the surface. Computed here via the Shrake–Rupley numerical algorithm with a 1.4 Å probe.

The contact map is a binary N×N matrix image: pixel (i, j) is dark where Cα_i and Cα_j are within 8 Å and |i−j|>4. Because the |i−j|>4 filter removes local helical contacts, off-diagonal stripes parallel to the main diagonal indicate parallel β-sheets; stripes perpendicular to it indicate antiparallel β-sheets. The Ramachandran plot scatters every residue's (φ, ψ) pair against the sterically allowed regions. The PAE heatmap renders the predicted-aligned-error matrix.

— Structural neighborhood —

A 3Di character summarizes, for each residue, the relative orientation of the Cα frame of its nearest spatial neighbor. Because it encodes fold topology rather than chemistry, 3Di alignments detect remote structural similarity that sequence alignment misses.

Structural nearest neighbors (via Foldseek easy-search vs the PDB). Reported per hit: target PDB id, E-value, and alignment TM-score. A TM-score above ~0.5 is the conventional threshold for 'same fold'.

— Confidence and disorder —

For AlphaFold models, the B-factor field carries pLDDT — the model's own estimate of local accuracy on a 0–100 scale. Regions with pLDDT<50 should be treated as essentially unmodeled; they often correspond to intrinsically disordered segments.

B-factor (Debye–Waller factor) reflects atomic displacement in the crystal lattice. It is an experimental observable (units Å²), not a prediction; low values mean the atom is pinned down, high values mean it moves or is heterogeneous across the crystal.

Predicted Aligned Error (PAE) is an AlphaFold confidence matrix: entry (i, j) is the expected error in the position of residue j, in ångströms, when the prediction is superimposed on the true structure at residue i. Low PAE within a block of residues means that block is internally rigid and well-predicted; high PAE between two blocks means their relative placement is uncertain even if each block individually is confident.